Protein AF-A0A6N0HZY6-F1 (afdb_monomer)

pLDDT: mean 82.6, std 15.51, range [43.38, 97.06]

Structure (mmCIF, N/CA/C/O backbone):
data_AF-A0A6N0HZY6-F1
#
_entry.id   AF-A0A6N0HZY6-F1
#
loop_
_atom_site.group_PDB
_atom_site.id
_atom_site.type_symbol
_atom_site.label_atom_id
_atom_site.label_alt_id
_atom_site.label_comp_id
_atom_site.label_asym_id
_atom_site.label_entity_id
_atom_site.label_seq_id
_atom_site.pdbx_PDB_ins_code
_atom_site.Cartn_x
_atom_site.Cartn_y
_atom_site.Cartn_z
_atom_site.occupancy
_atom_site.B_iso_or_equiv
_atom_site.auth_seq_id
_atom_site.auth_comp_id
_atom_site.auth_asym_id
_atom_site.auth_atom_id
_atom_site.pdbx_PDB_model_num
ATOM 1 N N . MET A 1 1 ? 23.579 15.538 12.960 1.00 43.38 1 MET A N 1
ATOM 2 C CA . MET A 1 1 ? 23.261 14.100 13.069 1.00 43.38 1 MET A CA 1
ATOM 3 C C . MET A 1 1 ? 22.262 13.979 14.202 1.00 43.38 1 MET A C 1
ATOM 5 O O . MET A 1 1 ? 22.661 13.847 15.349 1.00 43.38 1 MET A O 1
ATOM 9 N N . GLU A 1 2 ? 20.985 14.209 13.901 1.00 43.81 2 GLU A N 1
ATOM 10 C CA . GLU A 1 2 ? 19.925 14.213 14.912 1.00 43.81 2 GLU A CA 1
ATOM 11 C C . GLU A 1 2 ? 19.373 12.799 15.065 1.00 43.81 2 GLU A C 1
ATOM 13 O O . GLU A 1 2 ? 18.983 12.146 14.099 1.00 43.81 2 GLU A O 1
ATOM 18 N N . VAL A 1 3 ? 19.435 12.308 16.297 1.00 52.34 3 VAL A N 1
ATOM 19 C CA . VAL A 1 3 ? 18.998 10.977 16.697 1.00 52.34 3 VAL A CA 1
ATOM 20 C C . VAL A 1 3 ? 17.489 11.058 16.917 1.00 52.34 3 VAL A C 1
ATOM 22 O O . VAL A 1 3 ? 17.046 11.626 17.911 1.00 52.34 3 VAL A O 1
ATOM 25 N N . TYR A 1 4 ? 16.684 10.530 15.995 1.00 54.12 4 TYR A N 1
ATOM 26 C CA . TYR A 1 4 ? 15.233 10.457 16.186 1.00 54.12 4 TYR A CA 1
ATOM 27 C C . TYR A 1 4 ? 14.896 9.318 17.154 1.00 54.12 4 TYR A C 1
ATOM 29 O O . TYR A 1 4 ? 14.581 8.200 16.755 1.00 54.12 4 TYR A O 1
ATOM 37 N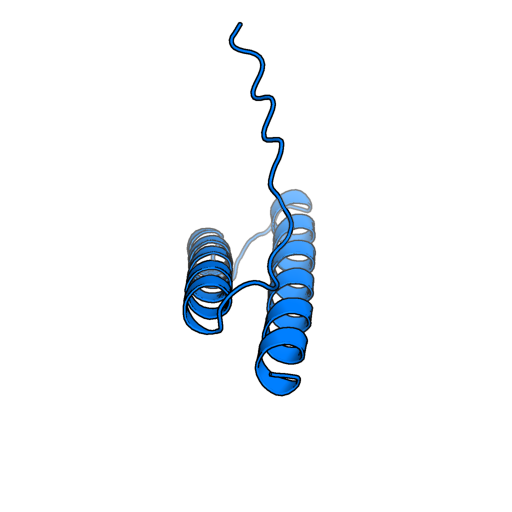 N . THR A 1 5 ? 14.964 9.595 18.454 1.00 63.22 5 THR A N 1
ATOM 38 C CA . THR A 1 5 ? 14.332 8.748 19.468 1.00 63.22 5 THR A CA 1
ATOM 39 C C . THR A 1 5 ? 12.828 9.021 19.449 1.00 63.22 5 THR A C 1
ATOM 41 O O . THR A 1 5 ? 12.351 9.937 20.119 1.00 63.22 5 THR A O 1
ATOM 44 N N . HIS A 1 6 ? 12.063 8.259 18.668 1.00 59.44 6 HIS A N 1
ATOM 45 C CA . HIS A 1 6 ? 10.610 8.220 18.832 1.00 59.44 6 HIS A CA 1
ATOM 46 C C . HIS A 1 6 ? 10.250 7.110 19.816 1.00 59.44 6 HIS A C 1
ATOM 48 O O . HIS A 1 6 ? 10.011 5.963 19.455 1.00 59.44 6 HIS A O 1
ATOM 54 N N . SER A 1 7 ? 10.231 7.481 21.095 1.00 60.69 7 SER A N 1
ATOM 55 C CA . SER A 1 7 ? 9.506 6.741 22.121 1.00 60.69 7 SER A CA 1
ATOM 56 C C . SER A 1 7 ? 8.014 6.997 21.910 1.00 60.69 7 SER A C 1
ATOM 58 O O . SER A 1 7 ? 7.447 7.898 22.521 1.00 60.69 7 SER A O 1
ATOM 60 N N . THR A 1 8 ? 7.378 6.260 20.999 1.00 58.56 8 THR A N 1
ATOM 61 C CA . THR A 1 8 ? 5.925 6.313 20.825 1.00 58.56 8 THR A CA 1
ATOM 62 C C . THR A 1 8 ? 5.276 5.251 21.702 1.00 58.56 8 THR A C 1
ATOM 64 O O . THR A 1 8 ? 5.403 4.044 21.487 1.00 58.56 8 THR A O 1
ATOM 67 N N . SER A 1 9 ? 4.559 5.711 22.722 1.00 58.00 9 SER A N 1
ATOM 68 C CA . SER A 1 9 ? 3.476 4.963 23.349 1.00 58.00 9 SER A CA 1
ATOM 69 C C . SER A 1 9 ? 2.515 4.507 22.244 1.00 58.00 9 SER A C 1
ATOM 71 O O . SER A 1 9 ? 1.755 5.313 21.712 1.00 58.00 9 SER A O 1
ATOM 73 N N . HIS A 1 10 ? 2.590 3.231 21.851 1.00 59.25 10 HIS A N 1
ATOM 74 C CA . HIS A 1 10 ? 1.761 2.638 20.798 1.00 59.25 10 HIS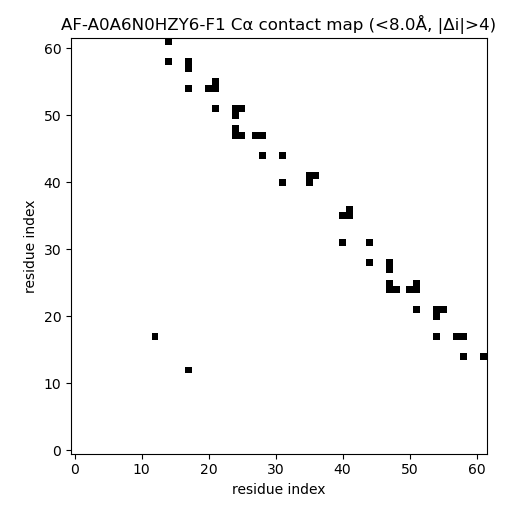 A CA 1
ATOM 75 C C . HIS A 1 10 ? 0.303 2.542 21.272 1.00 59.25 10 HIS A C 1
ATOM 77 O O . HIS A 1 10 ? -0.155 1.500 21.735 1.00 59.25 10 HIS A O 1
ATOM 83 N N . SER A 1 11 ? -0.438 3.645 21.176 1.00 66.00 11 SER A N 1
ATOM 84 C CA . SER A 1 11 ? -1.885 3.542 20.991 1.00 66.00 11 SER A CA 1
ATOM 85 C C . SER A 1 11 ? -2.131 2.947 19.610 1.00 66.00 11 SER A C 1
ATOM 87 O O . SER A 1 11 ? -1.387 3.247 18.673 1.00 66.00 11 SER A O 1
ATOM 89 N N . ALA A 1 12 ? -3.140 2.082 19.489 1.00 73.12 12 ALA A N 1
ATOM 90 C CA . ALA A 1 12 ? -3.528 1.548 18.191 1.00 73.12 12 ALA A CA 1
ATOM 91 C C . ALA A 1 12 ? -3.766 2.717 17.211 1.00 73.12 12 ALA A C 1
ATOM 93 O O . ALA A 1 12 ? -4.377 3.717 17.609 1.00 73.12 12 ALA A O 1
ATOM 94 N N . PRO A 1 13 ? -3.253 2.637 15.971 1.00 79.38 13 PRO A N 1
ATOM 95 C CA . PRO A 1 13 ? -3.420 3.707 14.999 1.00 79.38 13 PRO A CA 1
ATOM 96 C C . PRO A 1 13 ? -4.910 3.936 14.726 1.00 79.38 13 PRO A C 1
ATOM 98 O O . PRO A 1 13 ? -5.696 2.991 14.647 1.00 79.38 13 PRO A O 1
ATOM 101 N N . SER A 1 14 ? -5.305 5.202 14.594 1.00 91.38 14 SER A N 1
ATOM 102 C CA . SER A 1 14 ? -6.684 5.544 14.249 1.00 91.38 14 SER A CA 1
ATOM 103 C C . SER A 1 14 ? -6.996 5.140 12.805 1.00 91.38 14 SER A C 1
ATOM 105 O O . SER A 1 14 ? -6.100 5.083 11.961 1.00 91.38 14 SER A O 1
ATOM 107 N N . ALA A 1 15 ? -8.274 4.921 12.487 1.00 92.56 15 ALA A N 1
ATOM 108 C CA . ALA A 1 15 ? -8.685 4.621 11.115 1.00 92.56 15 ALA A CA 1
ATOM 109 C C . ALA A 1 15 ? -8.287 5.730 10.119 1.00 92.56 15 ALA A C 1
ATOM 111 O O . ALA A 1 15 ? -8.046 5.438 8.954 1.00 92.56 15 ALA A O 1
ATOM 112 N N . GLU A 1 16 ? -8.222 6.991 10.556 1.00 93.38 16 GLU A N 1
ATOM 113 C CA . GLU A 1 16 ? -7.757 8.119 9.736 1.00 93.38 16 GLU A CA 1
ATOM 114 C C . GLU A 1 16 ? -6.260 8.001 9.436 1.00 93.38 16 GLU A C 1
ATOM 116 O O . GLU A 1 16 ? -5.873 7.999 8.273 1.00 93.38 16 GLU A O 1
ATOM 121 N N . THR A 1 17 ? -5.443 7.730 10.458 1.00 92.50 17 THR A N 1
ATOM 122 C CA . THR A 1 17 ? -4.000 7.493 10.296 1.00 92.50 17 THR A CA 1
ATOM 123 C C . THR A 1 17 ? -3.713 6.347 9.324 1.00 92.50 17 THR A C 1
ATOM 125 O O . THR A 1 17 ? -2.853 6.475 8.458 1.00 92.50 17 THR A O 1
ATOM 128 N N . ILE A 1 18 ? -4.453 5.235 9.418 1.00 93.62 18 ILE A N 1
ATOM 129 C CA . ILE A 1 18 ? -4.264 4.101 8.499 1.00 93.62 18 ILE A CA 1
ATOM 130 C C . ILE A 1 18 ? -4.669 4.478 7.063 1.00 93.62 18 ILE A C 1
ATOM 132 O O . ILE A 1 18 ? -4.017 4.043 6.113 1.00 93.62 18 ILE A O 1
ATOM 136 N N . ARG A 1 19 ? -5.718 5.294 6.873 1.00 95.31 19 ARG A N 1
ATOM 137 C CA . ARG A 1 19 ? -6.113 5.775 5.535 1.00 95.31 19 ARG A CA 1
ATOM 138 C C . ARG A 1 19 ? -5.053 6.685 4.924 1.00 95.31 19 ARG A C 1
ATOM 140 O O . ARG A 1 19 ? -4.753 6.523 3.744 1.00 95.31 19 ARG A O 1
ATOM 147 N N . ASP A 1 20 ? -4.471 7.579 5.715 1.00 96.12 20 ASP A N 1
ATOM 148 C CA . ASP A 1 20 ? -3.399 8.466 5.255 1.00 96.12 20 ASP A CA 1
ATOM 149 C C . ASP A 1 20 ? -2.154 7.671 4.839 1.00 96.12 20 ASP A C 1
ATOM 151 O O . ASP A 1 20 ? -1.550 7.949 3.802 1.00 96.12 20 ASP A O 1
ATOM 155 N N . GLU A 1 21 ? -1.803 6.627 5.595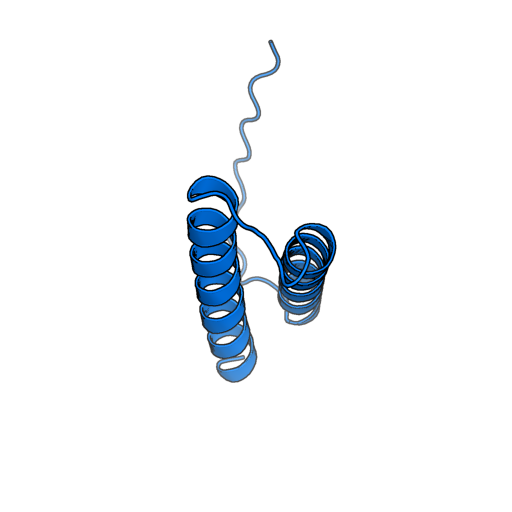 1.00 94.81 21 GLU A N 1
ATOM 156 C CA . GLU A 1 21 ? -0.711 5.715 5.242 1.00 94.81 21 GLU A CA 1
ATOM 157 C C . GLU A 1 21 ? -0.984 4.963 3.928 1.00 94.81 21 GLU A C 1
ATOM 159 O O . GLU A 1 21 ? -0.097 4.874 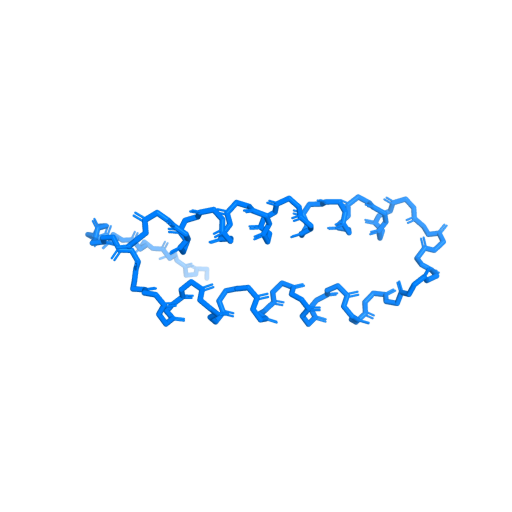3.078 1.00 94.81 21 GLU A O 1
ATOM 164 N N . ILE A 1 22 ? -2.210 4.462 3.720 1.00 95.75 22 ILE A N 1
ATOM 165 C CA . ILE A 1 22 ? -2.604 3.828 2.450 1.00 95.75 22 ILE A CA 1
ATOM 166 C C . ILE A 1 22 ? -2.468 4.824 1.294 1.00 95.75 22 ILE A C 1
ATOM 168 O O . ILE A 1 22 ? -1.829 4.501 0.294 1.00 95.75 22 ILE A O 1
ATOM 172 N N . ALA A 1 23 ? -3.006 6.038 1.443 1.00 96.38 23 ALA A N 1
ATOM 173 C CA . ALA A 1 23 ? -2.943 7.070 0.410 1.00 96.38 23 ALA A CA 1
ATOM 174 C C . ALA A 1 23 ? -1.494 7.453 0.062 1.00 96.38 23 ALA A C 1
ATOM 176 O O . ALA A 1 23 ? -1.169 7.680 -1.106 1.00 96.38 23 ALA A O 1
ATOM 177 N N . TYR A 1 24 ? -0.602 7.479 1.056 1.00 95.12 24 TYR A N 1
ATOM 178 C CA . TYR A 1 24 ? 0.828 7.695 0.846 1.00 95.12 24 TYR A CA 1
ATOM 179 C C . TYR A 1 24 ? 1.481 6.575 0.021 1.00 95.12 24 TYR A C 1
ATOM 181 O O . TYR A 1 24 ? 2.256 6.846 -0.896 1.00 95.12 24 TYR A O 1
ATOM 189 N N . PHE A 1 25 ? 1.185 5.307 0.314 1.00 94.25 25 PHE A N 1
ATOM 190 C CA . PHE A 1 25 ? 1.748 4.197 -0.460 1.00 94.25 25 PHE A CA 1
ATOM 191 C C . PHE A 1 25 ? 1.167 4.121 -1.876 1.00 94.25 25 PHE A C 1
ATOM 193 O O . PHE A 1 25 ? 1.900 3.848 -2.826 1.00 94.25 25 PHE A O 1
ATOM 200 N N . GLU A 1 26 ? -0.126 4.407 -2.035 1.00 94.25 26 GLU A N 1
ATOM 201 C CA . GLU A 1 26 ? -0.787 4.458 -3.341 1.00 94.25 26 GLU A CA 1
ATOM 202 C C . GLU A 1 26 ? -0.214 5.581 -4.219 1.00 94.25 26 GLU A C 1
ATOM 204 O O . GLU A 1 26 ? 0.025 5.359 -5.408 1.00 94.25 26 GLU A O 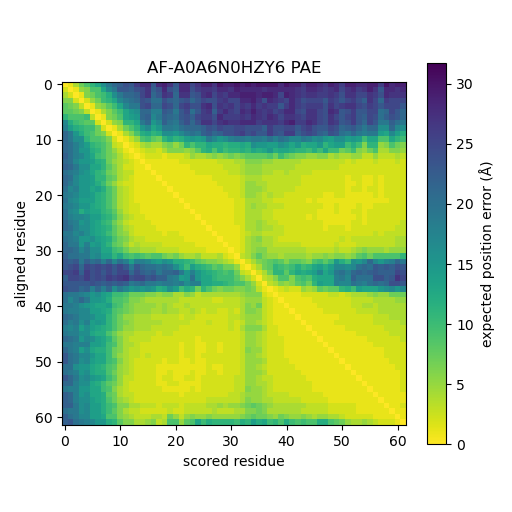1
ATOM 209 N N . SER A 1 27 ? 0.090 6.754 -3.650 1.00 93.12 27 SER A N 1
ATOM 210 C CA . SER A 1 27 ? 0.738 7.836 -4.402 1.00 93.12 27 SER A CA 1
ATOM 211 C C . SER A 1 27 ? 2.157 7.462 -4.835 1.00 93.12 27 SER A C 1
ATOM 213 O O . SER A 1 27 ? 2.511 7.667 -5.996 1.00 93.12 27 SER A O 1
ATOM 215 N N . ARG A 1 28 ? 2.941 6.814 -3.961 1.00 90.44 28 ARG A N 1
ATOM 216 C CA . ARG A 1 28 ? 4.278 6.307 -4.311 1.00 90.44 28 ARG A CA 1
ATOM 217 C C . ARG A 1 28 ? 4.253 5.272 -5.427 1.00 90.44 28 ARG A C 1
ATOM 219 O O . ARG A 1 28 ? 5.113 5.315 -6.302 1.00 90.44 28 ARG A O 1
ATOM 226 N N . LEU A 1 29 ? 3.272 4.374 -5.425 1.00 88.94 29 LEU A N 1
ATOM 227 C CA . LEU A 1 29 ? 3.068 3.426 -6.521 1.00 88.94 29 LEU A CA 1
ATOM 228 C C . LEU A 1 29 ? 2.704 4.133 -7.829 1.00 88.94 29 LEU A C 1
ATOM 230 O O . LEU A 1 29 ? 3.232 3.782 -8.882 1.00 88.94 29 LEU A O 1
ATOM 234 N N . ALA A 1 30 ? 1.830 5.139 -7.770 1.00 87.88 30 ALA A N 1
ATOM 235 C CA . ALA A 1 30 ? 1.431 5.903 -8.948 1.00 87.88 30 ALA A CA 1
ATOM 236 C C . ALA A 1 30 ? 2.606 6.683 -9.569 1.00 87.88 30 ALA A C 1
ATOM 238 O O . ALA A 1 30 ? 2.704 6.758 -10.794 1.00 87.88 30 ALA A O 1
ATOM 239 N N . GLU A 1 31 ? 3.517 7.216 -8.746 1.00 87.00 31 GLU A N 1
ATOM 240 C CA . GLU A 1 31 ? 4.729 7.924 -9.189 1.00 87.00 31 GLU A CA 1
ATOM 241 C C . GLU A 1 31 ? 5.721 7.023 -9.945 1.00 87.00 31 GLU A C 1
ATOM 243 O O . GLU A 1 31 ? 6.411 7.505 -10.841 1.00 87.00 31 GLU A O 1
ATOM 248 N N . MET A 1 32 ? 5.790 5.728 -9.614 1.00 80.75 32 MET A N 1
ATOM 249 C CA . MET A 1 32 ? 6.698 4.771 -10.270 1.00 80.75 32 MET A CA 1
ATOM 250 C C . MET A 1 32 ? 6.249 4.393 -11.689 1.00 80.75 32 MET A C 1
ATOM 252 O O . MET A 1 32 ? 7.053 3.916 -12.485 1.00 80.75 32 MET A O 1
ATOM 256 N N . GLY A 1 33 ? 4.982 4.646 -12.031 1.00 67.06 33 GLY A N 1
ATOM 257 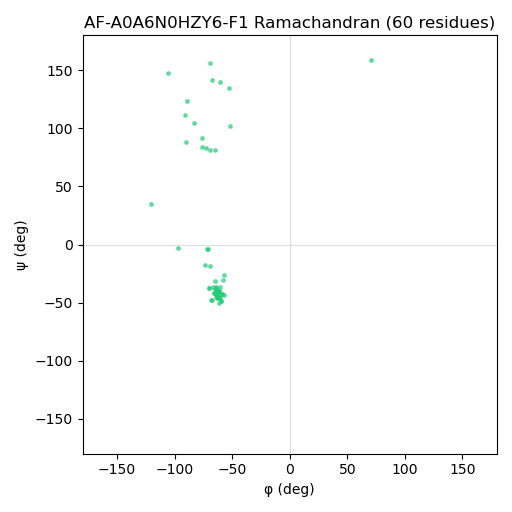C CA . GLY A 1 33 ? 4.407 4.309 -13.329 1.00 67.06 33 GLY A CA 1
ATOM 258 C C . GLY A 1 33 ? 4.213 2.800 -13.543 1.00 67.06 33 GLY A C 1
ATOM 259 O O . GLY A 1 33 ? 4.848 1.951 -12.927 1.00 67.06 33 GLY A O 1
ATOM 260 N N . LEU A 1 34 ? 3.319 2.438 -14.469 1.00 58.41 34 LEU A N 1
ATOM 261 C CA . LEU A 1 34 ? 3.031 1.036 -14.832 1.00 58.41 34 LEU A CA 1
ATOM 262 C C . LEU A 1 34 ? 4.167 0.349 -15.619 1.00 58.41 34 LEU A C 1
ATOM 264 O O . LEU A 1 34 ? 4.054 -0.827 -15.952 1.00 58.41 34 LEU A O 1
ATOM 268 N N . ALA A 1 35 ? 5.229 1.088 -15.944 1.00 59.75 35 ALA A N 1
ATOM 269 C CA . ALA A 1 35 ? 6.311 0.693 -16.843 1.00 59.75 35 ALA A CA 1
ATOM 270 C C . ALA A 1 35 ? 7.673 0.709 -16.137 1.00 59.75 35 ALA A C 1
ATOM 272 O O . ALA A 1 35 ? 8.670 1.104 -16.737 1.00 59.75 35 ALA A O 1
ATOM 273 N N . GLY A 1 36 ? 7.703 0.348 -14.851 1.00 58.53 36 GLY A N 1
ATOM 274 C CA . GLY A 1 36 ? 8.944 0.228 -14.097 1.00 58.53 36 GLY A CA 1
ATOM 275 C C . GLY A 1 36 ? 9.814 -0.902 -14.651 1.00 58.53 36 GLY A C 1
ATOM 276 O O . GLY A 1 36 ? 9.774 -2.020 -14.150 1.00 58.53 36 GLY A O 1
ATOM 277 N N . ASP A 1 37 ? 10.554 -0.627 -15.724 1.00 68.12 37 ASP A N 1
ATOM 278 C CA . ASP A 1 37 ? 11.353 -1.596 -16.484 1.00 68.12 37 ASP A CA 1
ATOM 279 C C . ASP A 1 37 ? 12.606 -2.058 -15.719 1.00 68.12 37 ASP A C 1
ATOM 281 O O . ASP A 1 37 ? 13.345 -2.929 -16.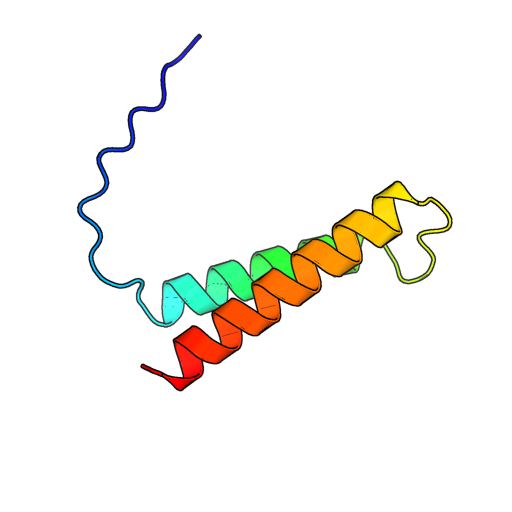189 1.00 68.12 37 ASP A O 1
ATOM 285 N N . CYS A 1 38 ? 12.876 -1.499 -14.532 1.00 80.19 38 CYS A N 1
ATOM 286 C CA . CYS A 1 38 ? 13.998 -1.922 -13.705 1.00 80.19 38 CYS A CA 1
ATOM 287 C C . CYS A 1 38 ? 13.571 -2.761 -12.488 1.00 80.19 38 CYS A C 1
ATOM 289 O O . CYS A 1 38 ? 12.533 -2.565 -11.854 1.00 80.19 38 CYS A O 1
ATOM 291 N N . ALA A 1 39 ? 14.436 -3.706 -12.102 1.00 84.06 39 ALA A N 1
ATOM 292 C CA . ALA A 1 39 ? 14.202 -4.612 -10.974 1.00 84.06 39 ALA A CA 1
ATOM 293 C C . ALA A 1 39 ? 13.940 -3.885 -9.639 1.00 84.06 39 ALA A C 1
ATOM 295 O O . ALA A 1 39 ? 13.269 -4.427 -8.760 1.00 84.06 39 ALA A O 1
ATOM 296 N N . TYR A 1 40 ? 14.459 -2.663 -9.489 1.00 85.94 40 TYR A N 1
ATOM 297 C CA . TYR A 1 40 ? 14.244 -1.824 -8.314 1.00 85.94 40 TYR A CA 1
ATOM 298 C C . TYR A 1 40 ? 12.783 -1.366 -8.195 1.00 85.94 40 TYR A C 1
ATOM 300 O O . TYR A 1 40 ? 12.178 -1.538 -7.138 1.00 85.94 40 TYR A O 1
ATOM 308 N N . GLU A 1 41 ? 12.189 -0.867 -9.280 1.00 86.69 41 GLU A N 1
ATOM 309 C CA . GLU A 1 41 ? 10.787 -0.423 -9.311 1.00 86.69 41 GLU A CA 1
ATOM 310 C C . GLU A 1 41 ? 9.828 -1.594 -9.093 1.00 86.69 41 GLU A C 1
ATOM 312 O O . GLU A 1 41 ? 8.862 -1.477 -8.339 1.00 86.69 41 GLU A O 1
ATOM 317 N N . HIS A 1 42 ? 10.137 -2.765 -9.656 1.00 86.62 42 HIS A N 1
ATOM 318 C CA . HIS A 1 42 ? 9.392 -3.992 -9.379 1.00 86.62 42 HIS A CA 1
ATOM 319 C C . HIS A 1 42 ? 9.455 -4.406 -7.905 1.00 86.62 42 HIS A C 1
ATOM 321 O O . HIS A 1 42 ? 8.435 -4.781 -7.321 1.00 86.62 42 HIS A O 1
ATOM 327 N N . ALA A 1 43 ? 10.641 -4.360 -7.294 1.00 89.50 43 ALA A N 1
ATOM 328 C CA . ALA A 1 43 ? 10.803 -4.697 -5.885 1.00 89.50 43 ALA A CA 1
ATOM 329 C C . ALA A 1 43 ? 10.006 -3.734 -4.994 1.00 89.50 43 ALA A C 1
ATOM 331 O O . ALA A 1 43 ? 9.264 -4.181 -4.120 1.00 89.50 43 ALA A O 1
ATOM 332 N N . LEU A 1 44 ? 10.094 -2.430 -5.257 1.00 89.44 44 LEU A N 1
ATOM 333 C CA . LEU A 1 44 ? 9.344 -1.412 -4.524 1.00 89.44 44 LEU A CA 1
ATOM 334 C C . LEU A 1 44 ? 7.838 -1.542 -4.714 1.00 89.44 44 LEU A C 1
ATOM 336 O O . LEU A 1 44 ? 7.097 -1.477 -3.737 1.00 89.44 44 LEU A O 1
ATOM 340 N N . SER A 1 45 ? 7.391 -1.800 -5.943 1.00 89.06 45 SER A N 1
ATOM 341 C CA . SER A 1 45 ? 5.971 -1.978 -6.235 1.00 89.06 45 SER A CA 1
ATOM 342 C C . SER A 1 45 ? 5.377 -3.132 -5.433 1.00 89.06 45 SER A C 1
ATOM 344 O O . SER A 1 45 ? 4.300 -3.008 -4.848 1.00 89.06 45 SER A O 1
ATOM 346 N N . ARG A 1 46 ? 6.114 -4.246 -5.333 1.00 90.81 46 ARG A N 1
ATOM 347 C CA . ARG A 1 46 ? 5.719 -5.391 -4.503 1.00 90.81 46 ARG A CA 1
ATOM 348 C C . ARG A 1 46 ? 5.646 -5.025 -3.024 1.00 90.81 46 ARG A C 1
ATOM 350 O O . ARG A 1 46 ? 4.665 -5.372 -2.378 1.00 90.81 46 ARG A O 1
ATOM 357 N N . VAL A 1 47 ? 6.650 -4.317 -2.505 1.00 94.25 47 VAL A N 1
ATOM 358 C CA . VAL A 1 47 ? 6.690 -3.904 -1.093 1.00 94.25 47 VAL A CA 1
ATOM 359 C C . VAL A 1 47 ? 5.511 -2.996 -0.754 1.00 94.25 47 VAL A C 1
ATOM 361 O O . VAL A 1 47 ? 4.787 -3.278 0.197 1.00 94.25 47 VAL A O 1
ATOM 364 N N . TYR A 1 48 ? 5.271 -1.944 -1.540 1.00 93.62 48 TYR A N 1
ATOM 365 C CA . TYR A 1 48 ? 4.160 -1.029 -1.281 1.00 93.62 48 TYR A CA 1
ATOM 366 C C . TYR A 1 48 ? 2.802 -1.711 -1.408 1.00 93.62 48 TYR A C 1
ATOM 368 O O . TYR A 1 48 ? 1.928 -1.459 -0.584 1.00 93.62 48 TYR A O 1
ATOM 376 N N . THR A 1 49 ? 2.642 -2.625 -2.368 1.00 93.12 49 THR A N 1
ATOM 377 C CA . THR A 1 49 ? 1.414 -3.424 -2.486 1.00 93.12 49 THR A CA 1
ATOM 378 C C . THR A 1 49 ? 1.166 -4.239 -1.215 1.00 93.12 49 THR A C 1
ATOM 380 O O . THR A 1 49 ? 0.078 -4.165 -0.651 1.00 93.12 49 THR A O 1
ATOM 383 N N . SER A 1 50 ? 2.181 -4.947 -0.704 1.00 96.00 50 SER A N 1
ATOM 384 C CA . SER A 1 50 ? 2.049 -5.716 0.542 1.00 96.00 50 SER A CA 1
ATOM 385 C C . SER A 1 50 ? 1.711 -4.834 1.747 1.00 96.00 50 SER A C 1
ATOM 387 O O . SER A 1 50 ? 0.844 -5.195 2.537 1.00 96.00 50 SER A O 1
ATOM 389 N N . LEU A 1 51 ? 2.332 -3.656 1.864 1.00 95.62 51 LEU A N 1
ATOM 390 C CA . LEU A 1 51 ? 2.026 -2.707 2.939 1.00 95.62 51 LEU A CA 1
ATOM 391 C C . LEU A 1 51 ? 0.583 -2.195 2.858 1.00 95.62 51 LEU A C 1
ATOM 393 O O . LEU A 1 51 ? -0.096 -2.115 3.879 1.00 95.62 51 LEU A O 1
ATOM 397 N N . ILE A 1 52 ? 0.088 -1.881 1.659 1.00 96.12 52 ILE A N 1
ATOM 398 C CA . ILE A 1 52 ? -1.305 -1.460 1.459 1.00 96.12 52 ILE A CA 1
ATOM 399 C C . ILE A 1 52 ? -2.268 -2.573 1.878 1.00 96.12 52 ILE A C 1
ATOM 401 O O . ILE A 1 52 ? -3.237 -2.298 2.586 1.00 96.12 52 ILE A O 1
ATOM 405 N N . ASP A 1 53 ? -2.001 -3.819 1.488 1.00 97.06 53 ASP A N 1
ATOM 406 C CA . ASP A 1 53 ? -2.847 -4.958 1.849 1.00 97.06 53 ASP A CA 1
ATOM 407 C C . ASP A 1 53 ? -2.890 -5.173 3.369 1.00 97.06 53 ASP A C 1
ATOM 409 O O . ASP A 1 53 ? -3.971 -5.311 3.946 1.00 97.06 53 ASP A O 1
ATOM 413 N N . GLU A 1 54 ? -1.742 -5.105 4.049 1.00 96.31 54 GLU A N 1
ATOM 414 C CA . GLU A 1 54 ? -1.674 -5.173 5.513 1.00 96.31 54 GLU A CA 1
ATOM 415 C C . GLU A 1 54 ? -2.486 -4.057 6.183 1.00 96.31 54 GLU A C 1
ATOM 417 O O . GLU A 1 54 ? -3.214 -4.301 7.148 1.00 96.31 54 GLU A O 1
ATOM 422 N N . LYS A 1 55 ? -2.405 -2.828 5.667 1.00 96.19 55 LYS A N 1
ATOM 423 C CA . LYS A 1 55 ? -3.141 -1.677 6.207 1.00 96.19 55 LYS A CA 1
ATOM 424 C C . LYS A 1 55 ? -4.642 -1.776 5.951 1.00 96.19 55 LYS A C 1
ATOM 426 O O . LYS A 1 55 ? -5.437 -1.451 6.833 1.00 96.19 55 LYS A O 1
ATOM 431 N N . ARG A 1 56 ? -5.051 -2.293 4.790 1.00 96.44 56 ARG A N 1
ATOM 432 C CA . ARG A 1 56 ? -6.461 -2.585 4.484 1.00 96.44 56 ARG A CA 1
ATOM 433 C C . ARG A 1 56 ? -7.031 -3.636 5.433 1.00 96.44 56 ARG A C 1
ATOM 435 O O . ARG A 1 56 ? -8.150 -3.462 5.910 1.00 96.44 56 ARG A O 1
ATOM 442 N N . LEU A 1 57 ? -6.256 -4.672 5.764 1.00 96.12 57 LEU A N 1
ATOM 443 C CA . LEU A 1 57 ? -6.641 -5.657 6.778 1.00 96.12 57 LEU A CA 1
ATOM 444 C C . LEU A 1 57 ? -6.758 -5.031 8.173 1.00 96.12 57 LEU A C 1
ATOM 446 O O . LEU A 1 57 ? -7.710 -5.333 8.886 1.00 96.12 57 LEU A O 1
ATOM 450 N N . GLN A 1 58 ? -5.840 -4.134 8.549 1.00 92.38 58 GLN A N 1
ATOM 451 C CA . GLN A 1 58 ? -5.917 -3.412 9.826 1.00 92.38 58 GLN A CA 1
ATOM 452 C C . GLN A 1 58 ? -7.192 -2.566 9.920 1.00 92.38 58 GLN A C 1
ATOM 454 O O . GLN A 1 58 ? -7.892 -2.657 10.921 1.00 92.38 58 GLN A O 1
ATOM 459 N N . ILE A 1 59 ? -7.540 -1.807 8.873 1.00 91.88 59 ILE A N 1
ATOM 460 C CA . ILE A 1 59 ? -8.796 -1.038 8.823 1.00 91.88 59 ILE A CA 1
ATOM 461 C C . ILE A 1 59 ? -10.029 -1.937 8.903 1.00 91.88 59 ILE A C 1
ATOM 463 O O . ILE A 1 59 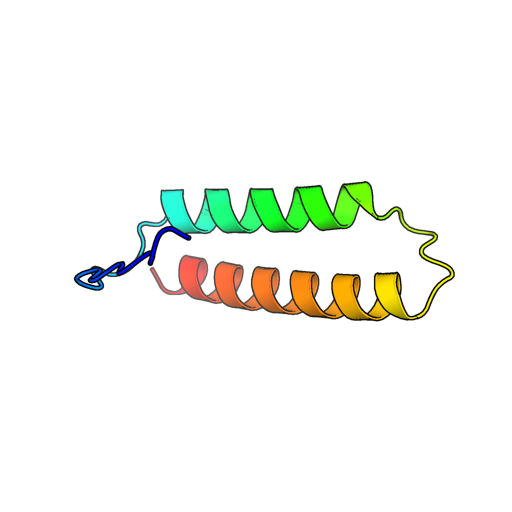? -10.995 -1.567 9.559 1.00 91.88 59 ILE A O 1
ATOM 467 N N . ALA A 1 60 ? -10.014 -3.094 8.239 1.00 92.31 60 ALA A N 1
ATOM 468 C CA . ALA A 1 60 ? -11.136 -4.029 8.269 1.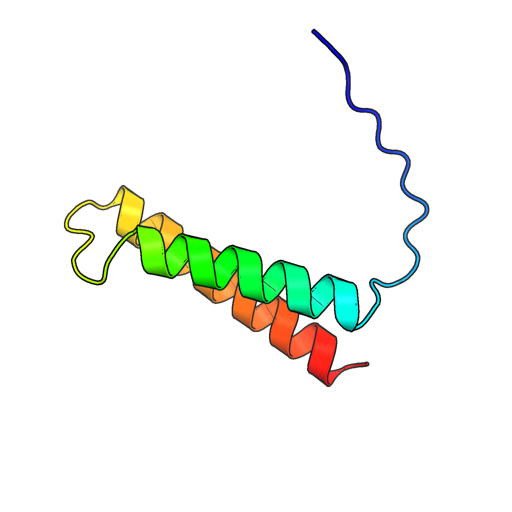00 92.31 60 ALA A CA 1
ATOM 469 C C . ALA A 1 60 ? -11.326 -4.698 9.643 1.00 92.31 60 ALA A C 1
ATOM 471 O O . ALA A 1 60 ? -12.393 -5.248 9.905 1.00 92.31 60 ALA A O 1
ATOM 472 N N . ALA A 1 61 ? -10.293 -4.678 10.492 1.00 90.19 61 ALA A N 1
ATOM 473 C CA . ALA A 1 61 ? -10.300 -5.246 11.835 1.00 90.19 61 ALA A CA 1
ATOM 474 C C . ALA A 1 61 ? -10.595 -4.220 12.952 1.00 90.19 61 ALA A C 1
ATOM 476 O O . ALA A 1 61 ? -10.654 -4.623 14.116 1.00 90.19 61 ALA A O 1
ATOM 477 N N . LEU A 1 62 ? -10.750 -2.930 12.616 1.00 84.81 62 LEU A N 1
ATOM 478 C CA . LEU A 1 62 ? -11.208 -1.867 13.525 1.00 84.81 62 LEU A CA 1
ATOM 479 C C . LEU A 1 62 ? -12.736 -1.859 13.649 1.00 84.81 62 LEU A C 1
ATOM 481 O O . LEU A 1 62 ? -13.212 -1.629 14.783 1.00 84.81 62 LEU A O 1
#

Nearest PDB structures (foldseek):
  5l89-assembly3_c  TM=6.107E-01  e=4.968E+00  Rhodospirillum rubrum
  5l8b-assembly1_E  TM=6.072E-01  e=5.282E+00  Rhodospirillum rubrum
  2ib0-assembly1_B  TM=3.525E-01  e=4.394E+00  Mycobacterium tuberculosis

Foldseek 3Di:
DDDPPPPDPDDDDDLVRLVVLLVVLVVVLVVCDPCVVDPVNVVSNVVSVVSNVVSVVSSVVD

Mean predicted aligned error: 8.6 Å

Organism: NCBI:txid2738883

Sequence (62 aa):
MEVYTHSTSHSAPSAETIRDEIAYFESRLAEMGLAGDCAYEHALSRVYTSLIDEKRLQIAAL

Solvent-accessible surface area (backbone atoms only — not comparable to full-atom values): 3861 Å² total; per-residue (Å²): 138,84,80,84,80,78,86,69,82,83,66,82,79,49,70,64,59,47,50,53,53,39,52,53,41,53,50,56,50,60,73,56,48,100,73,45,88,45,74,64,50,49,53,49,48,53,51,41,51,53,52,40,52,55,44,52,51,52,58,75,71,108

Secondary structure (DSSP, 8-state):
----------PPPPHHHHHHHHHHHHHHHHHH-TT--SHHHHHHHHHHHHHHHHHHHHHHT-

Radius of gyration: 14.6 Å; Cα contacts (8 Å, |Δi|>4): 24; chains: 1; bounding box: 34×20×40 Å